Protein AF-A0A2N5VCA5-F1 (afdb_monomer_lite)

Radius of gyration: 23.84 Å; chains: 1; bounding box: 49×41×59 Å

Organism: NCBI:txid200324

Sequence (176 aa):
MEFNGKTAAQIRAGAFNFIYLSPEVFLNSPLFRDVFYNNEFQDWLALIVIDKAHMVYLWGLVNSGKAKDSSAHKRTQDHSLFQPLYGNIGEDNIIFVRGELTRPKIQILRVVMKCSLKSNHDLLWVIEKVETVDKDIAPTLIYAGTRNATLQVMKVVNQSRKKPTAERNPCSSMMH

Foldseek 3Di:
DDDDPVNLVCLLVVVDPDDDDDPCCCPPPPSVVCSVPDPSNVVPPDDDDDPPPVCVVQVVCVVVVVNVVDCVVVDPPVDPDPPPPDDPPPPVNDDDDDDDPDDVVDDDDDDDDPDDLLQPLVVLVVADAQPDDLVVGDDDDDDDPDPNSLLNNLQNNCVRNVNHPCSPPPPDSRDD

pLDDT: mean 79.12, std 15.53, range [37.62, 93.88]

Secondary structure (DSSP, 8-state):
----HHHHHHHHTT--S-----HHHHHH-HHHHHHHT-HHHHHH------TTTHHHHHHHHHHTSTTTT-GGGT---TT-------TT--GGG----------TT-----PPP-S-TTT-TTHHHHS--TTS-GGGSPP-----SSHHHHHHHHHHHHHHTT-TTGGG-TT-SS--

Structure (mmCIF, N/CA/C/O backbone):
data_AF-A0A2N5VCA5-F1
#
_entry.id   AF-A0A2N5VCA5-F1
#
loop_
_atom_site.group_PDB
_atom_site.id
_atom_site.type_symbol
_atom_site.label_atom_id
_atom_site.label_alt_id
_atom_site.label_comp_id
_atom_site.label_asym_id
_atom_site.label_entity_id
_atom_site.label_seq_id
_atom_site.pdbx_PDB_ins_code
_atom_site.Cartn_x
_atom_site.Cartn_y
_atom_site.Cartn_z
_atom_site.occupancy
_atom_site.B_iso_or_equiv
_atom_site.auth_seq_id
_atom_site.auth_comp_id
_atom_site.auth_asym_id
_atom_site.auth_atom_id
_atom_site.pdbx_PDB_model_num
ATOM 1 N N . MET A 1 1 ? 17.189 -2.086 1.653 1.00 49.31 1 MET A N 1
ATOM 2 C CA . MET A 1 1 ? 17.844 -3.002 0.699 1.00 49.31 1 MET A CA 1
ATOM 3 C C . MET A 1 1 ? 18.311 -2.127 -0.446 1.00 49.31 1 MET A C 1
ATOM 5 O O . MET A 1 1 ? 17.467 -1.544 -1.110 1.00 49.31 1 MET A O 1
ATOM 9 N N . GLU A 1 2 ? 19.613 -1.888 -0.565 1.00 67.94 2 GLU A N 1
ATOM 10 C CA . GLU A 1 2 ? 20.146 -0.975 -1.582 1.00 67.94 2 GLU A CA 1
ATOM 11 C C . GLU A 1 2 ? 20.273 -1.697 -2.927 1.00 67.94 2 GLU A C 1
ATOM 13 O O . GLU A 1 2 ? 20.701 -2.853 -2.988 1.00 67.94 2 GLU A O 1
ATOM 18 N N . PHE A 1 3 ? 19.863 -1.023 -4.002 1.00 84.44 3 PHE A N 1
ATOM 19 C CA . PHE A 1 3 ? 20.032 -1.508 -5.367 1.00 84.44 3 PHE A CA 1
ATOM 20 C C . PHE A 1 3 ? 21.529 -1.612 -5.686 1.00 84.44 3 PHE A C 1
ATOM 22 O O . PHE A 1 3 ? 22.250 -0.622 -5.592 1.00 84.44 3 PHE A O 1
ATOM 29 N N . ASN A 1 4 ? 22.003 -2.811 -6.031 1.00 89.81 4 ASN A N 1
ATOM 30 C CA . ASN A 1 4 ? 23.429 -3.100 -6.182 1.00 89.81 4 ASN A CA 1
ATOM 31 C C . ASN A 1 4 ? 23.791 -3.540 -7.612 1.00 89.81 4 ASN A C 1
ATOM 33 O O . ASN A 1 4 ? 22.933 -3.929 -8.407 1.00 89.81 4 ASN A O 1
ATOM 37 N N . GLY A 1 5 ? 25.091 -3.519 -7.924 1.00 92.00 5 GLY A N 1
ATOM 38 C CA . GLY A 1 5 ? 25.599 -3.855 -9.258 1.00 92.00 5 GLY A CA 1
ATOM 39 C C . GLY A 1 5 ? 25.307 -5.292 -9.705 1.00 92.00 5 GLY A C 1
ATOM 40 O O . GLY A 1 5 ? 25.111 -5.535 -10.893 1.00 92.00 5 GLY A O 1
ATOM 41 N N . LYS A 1 6 ? 25.207 -6.245 -8.768 1.00 93.31 6 LYS A N 1
ATOM 42 C CA . LYS A 1 6 ? 24.865 -7.638 -9.090 1.00 93.31 6 LYS A CA 1
ATOM 43 C C . LYS A 1 6 ? 23.418 -7.747 -9.569 1.00 93.31 6 LYS A C 1
ATOM 45 O O . LYS A 1 6 ? 23.170 -8.357 -10.606 1.00 93.31 6 LYS A O 1
ATOM 50 N N . THR A 1 7 ? 22.482 -7.121 -8.855 1.00 91.94 7 THR A N 1
ATOM 51 C CA . THR A 1 7 ? 21.070 -7.059 -9.251 1.00 91.94 7 THR A CA 1
ATOM 52 C C . THR A 1 7 ? 20.916 -6.358 -10.599 1.00 91.94 7 THR A C 1
ATOM 54 O O . THR A 1 7 ? 20.171 -6.831 -11.449 1.00 91.94 7 THR A O 1
ATOM 57 N N . ALA A 1 8 ? 21.662 -5.281 -10.843 1.00 92.62 8 ALA A N 1
ATOM 58 C CA . ALA A 1 8 ? 21.647 -4.584 -12.126 1.00 92.62 8 ALA A CA 1
ATOM 59 C C . ALA A 1 8 ? 22.141 -5.439 -13.299 1.00 92.62 8 ALA A C 1
ATOM 61 O O . ALA A 1 8 ? 21.524 -5.431 -14.362 1.00 92.62 8 ALA A O 1
ATOM 62 N N . ALA A 1 9 ? 23.215 -6.211 -13.108 1.00 92.31 9 ALA A N 1
ATOM 63 C CA . ALA A 1 9 ? 23.700 -7.141 -14.124 1.00 92.31 9 ALA A CA 1
ATOM 64 C C . ALA A 1 9 ? 22.668 -8.239 -14.430 1.00 92.31 9 ALA A C 1
ATOM 66 O O . ALA A 1 9 ? 22.438 -8.560 -15.592 1.00 92.31 9 ALA A O 1
ATOM 67 N N . GLN A 1 10 ? 22.000 -8.770 -13.399 1.00 92.44 10 GLN A N 1
ATOM 68 C CA . GLN A 1 10 ? 20.916 -9.743 -13.565 1.00 92.44 10 GLN A CA 1
ATOM 69 C C . GLN A 1 10 ? 19.717 -9.150 -14.307 1.00 92.44 10 GLN A C 1
ATOM 71 O O . GLN A 1 10 ? 19.152 -9.817 -15.169 1.00 92.44 10 GLN A O 1
ATOM 76 N N . ILE A 1 11 ? 19.354 -7.898 -14.003 1.00 92.56 11 ILE A N 1
ATOM 77 C CA . ILE A 1 11 ? 18.312 -7.186 -14.741 1.00 92.56 11 ILE A CA 1
ATOM 78 C C . ILE A 1 11 ? 18.705 -7.092 -16.207 1.00 92.56 11 ILE A C 1
ATOM 80 O O . ILE A 1 11 ? 17.948 -7.575 -17.028 1.00 92.56 11 ILE A O 1
ATOM 84 N N . ARG A 1 12 ? 19.890 -6.568 -16.540 1.00 90.00 12 ARG A N 1
ATOM 85 C CA . ARG A 1 12 ? 20.344 -6.429 -17.936 1.00 90.00 12 ARG A CA 1
ATOM 86 C C . ARG A 1 12 ? 20.348 -7.748 -18.707 1.00 90.00 12 ARG A C 1
ATOM 88 O O . ARG A 1 12 ? 19.980 -7.765 -19.872 1.00 90.00 12 ARG A O 1
ATOM 95 N N . ALA A 1 13 ? 20.715 -8.842 -18.043 1.00 91.00 13 ALA A N 1
ATOM 96 C CA . ALA A 1 13 ? 20.720 -10.181 -18.625 1.00 91.00 13 ALA A CA 1
ATOM 97 C C . ALA A 1 13 ? 19.316 -10.794 -18.822 1.00 91.00 13 ALA A C 1
ATOM 99 O O . ALA A 1 13 ? 19.221 -11.956 -19.208 1.00 91.00 13 ALA A O 1
ATOM 100 N N . GLY A 1 14 ? 18.233 -10.068 -18.519 1.00 90.12 14 GLY A N 1
ATOM 101 C CA . GLY A 1 14 ? 16.870 -10.574 -18.689 1.00 90.12 14 GLY A CA 1
ATOM 102 C C . GLY A 1 14 ? 16.451 -11.597 -17.634 1.00 90.12 14 GLY A C 1
ATOM 103 O O . GLY A 1 14 ? 15.550 -12.395 -17.874 1.00 90.12 14 GLY A O 1
ATOM 104 N N . ALA A 1 15 ? 17.084 -11.609 -16.454 1.00 92.44 15 ALA A N 1
ATOM 105 C CA . ALA A 1 15 ? 16.801 -12.617 -15.426 1.00 92.44 15 ALA A CA 1
ATOM 106 C C . ALA A 1 15 ? 15.420 -12.464 -14.753 1.00 92.44 15 ALA A C 1
ATOM 108 O O . ALA A 1 15 ? 15.021 -13.337 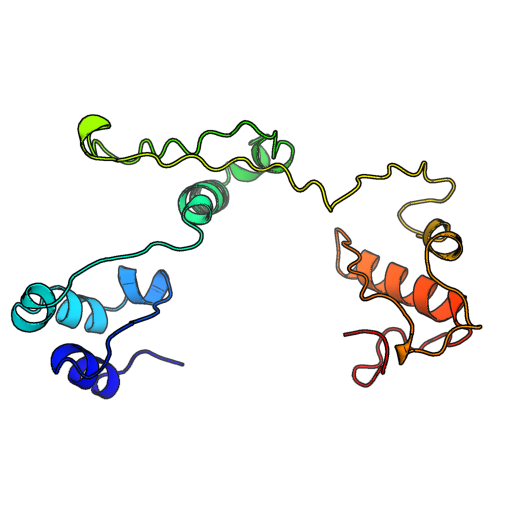-13.981 1.00 92.44 15 ALA A O 1
ATOM 109 N N . PHE A 1 16 ? 14.701 -11.362 -15.001 1.00 92.06 16 PHE A N 1
ATOM 110 C CA . PHE A 1 16 ? 13.427 -11.043 -14.355 1.00 92.06 16 PHE A CA 1
ATOM 111 C C . PHE A 1 16 ? 12.367 -10.625 -15.375 1.00 92.06 16 PHE A C 1
ATOM 113 O O . PHE A 1 16 ? 12.620 -9.764 -16.210 1.00 92.06 16 PHE A O 1
ATOM 120 N N . ASN A 1 17 ? 11.148 -11.148 -15.219 1.00 92.69 17 ASN A N 1
ATOM 121 C CA . ASN A 1 17 ? 9.983 -10.719 -16.005 1.00 92.69 17 ASN A CA 1
ATOM 122 C C . ASN A 1 17 ? 9.328 -9.445 -15.445 1.00 92.69 17 ASN A C 1
ATOM 124 O O . ASN A 1 17 ? 8.733 -8.673 -16.188 1.00 92.69 17 ASN A O 1
ATOM 128 N N . PHE A 1 18 ? 9.414 -9.237 -14.126 1.00 93.88 18 PHE A N 1
ATOM 129 C CA . PHE A 1 18 ? 8.843 -8.082 -13.435 1.00 93.88 18 PHE A CA 1
ATOM 130 C C . PHE A 1 18 ? 9.882 -7.462 -12.511 1.00 93.88 18 PHE A C 1
ATOM 132 O O . PHE A 1 18 ? 10.526 -8.163 -11.729 1.00 93.88 18 PHE A O 1
ATOM 139 N N . ILE A 1 19 ? 10.008 -6.138 -12.578 1.00 92.69 19 ILE A N 1
ATOM 140 C CA . ILE A 1 19 ? 10.955 -5.369 -11.776 1.00 92.69 19 ILE A CA 1
ATOM 141 C C . ILE A 1 19 ? 10.159 -4.310 -11.017 1.00 92.69 19 ILE A C 1
ATOM 143 O O . ILE A 1 19 ? 9.644 -3.363 -11.606 1.00 92.69 19 ILE A O 1
ATOM 147 N N . TYR A 1 20 ? 10.051 -4.480 -9.701 1.00 93.50 20 TYR A N 1
ATOM 148 C CA . TYR A 1 20 ? 9.440 -3.487 -8.820 1.00 93.50 20 TYR A CA 1
ATOM 149 C C . TYR A 1 20 ? 10.515 -2.549 -8.288 1.00 93.50 20 TYR A C 1
ATOM 151 O O . TYR A 1 20 ? 11.521 -2.995 -7.735 1.00 93.50 20 TYR A O 1
ATOM 159 N N . LEU A 1 21 ? 10.289 -1.247 -8.438 1.00 91.81 21 LEU A N 1
ATOM 160 C CA . LEU A 1 21 ? 11.224 -0.206 -8.026 1.00 91.81 21 LEU A CA 1
ATOM 161 C C . LEU A 1 21 ? 10.484 0.854 -7.227 1.00 91.81 21 LEU A C 1
ATOM 163 O O . LEU A 1 21 ? 9.343 1.196 -7.536 1.00 91.81 21 LEU A O 1
ATOM 167 N N . SER A 1 22 ? 11.152 1.390 -6.208 1.00 91.19 22 SER A N 1
ATOM 168 C CA . SER A 1 22 ? 10.672 2.609 -5.573 1.00 91.19 22 SER A CA 1
ATOM 169 C C . SER A 1 22 ? 10.942 3.811 -6.493 1.00 91.19 22 SER A C 1
ATOM 171 O O . SER A 1 22 ? 11.894 3.772 -7.286 1.00 91.19 22 SER A O 1
ATOM 173 N N . PRO A 1 23 ? 10.152 4.895 -6.391 1.00 88.88 23 PRO A N 1
ATOM 174 C CA . PRO A 1 23 ? 10.381 6.109 -7.174 1.00 88.88 23 PRO A CA 1
ATOM 175 C C . PRO A 1 23 ? 11.793 6.675 -6.988 1.00 88.88 23 PRO A C 1
ATOM 177 O O . PRO A 1 23 ? 12.392 7.178 -7.934 1.00 88.88 23 PRO A O 1
ATOM 180 N N . GLU A 1 24 ? 12.355 6.555 -5.784 1.00 89.75 24 GLU A N 1
ATOM 181 C CA . GLU A 1 24 ? 13.691 7.053 -5.461 1.00 89.75 24 GLU A CA 1
ATOM 182 C C . GLU A 1 24 ? 14.780 6.295 -6.224 1.00 89.75 24 GLU A C 1
ATOM 184 O O . GLU A 1 24 ? 15.702 6.920 -6.744 1.00 89.75 24 GLU A O 1
ATOM 189 N N . VAL A 1 25 ? 14.676 4.965 -6.329 1.00 90.62 25 VAL A N 1
ATOM 190 C CA . VAL A 1 25 ? 15.642 4.166 -7.100 1.00 90.62 25 VAL A CA 1
ATOM 191 C C . VAL A 1 25 ? 15.518 4.479 -8.587 1.00 90.62 25 VAL A C 1
ATOM 193 O O . VAL A 1 25 ? 16.535 4.679 -9.244 1.00 90.62 25 VAL A O 1
ATOM 196 N N . PHE A 1 26 ? 14.291 4.569 -9.104 1.00 90.44 26 PHE A N 1
ATOM 197 C CA . PHE A 1 26 ? 14.051 4.840 -10.521 1.00 90.44 26 PHE A CA 1
ATOM 198 C C . PHE A 1 26 ? 14.573 6.220 -10.955 1.00 90.44 26 PHE A C 1
ATOM 200 O O . PHE A 1 26 ? 15.191 6.335 -12.010 1.00 90.44 26 PHE A O 1
ATOM 207 N N . LEU A 1 27 ? 14.356 7.259 -10.140 1.00 87.62 27 LEU A N 1
ATOM 208 C CA . LEU A 1 27 ? 14.699 8.641 -10.496 1.00 87.62 27 LEU A CA 1
ATOM 209 C C . LEU A 1 27 ? 16.138 9.032 -10.137 1.00 87.62 27 LEU A C 1
ATOM 211 O O . LEU A 1 27 ? 16.759 9.797 -10.873 1.00 87.62 27 LEU A O 1
ATOM 215 N N . ASN A 1 28 ? 16.668 8.536 -9.014 1.00 90.56 28 ASN A N 1
ATOM 216 C CA . ASN A 1 28 ? 17.909 9.065 -8.441 1.00 90.56 28 ASN A CA 1
ATOM 217 C C . ASN A 1 28 ? 19.095 8.099 -8.509 1.00 90.56 28 ASN A C 1
ATOM 219 O O . ASN A 1 28 ? 20.216 8.531 -8.251 1.00 90.56 28 ASN A O 1
ATOM 223 N N . SER A 1 29 ? 18.897 6.812 -8.817 1.00 92.44 29 SER A N 1
ATOM 224 C CA . SER A 1 29 ? 20.010 5.857 -8.874 1.00 92.44 29 SER A CA 1
ATOM 225 C C . SER A 1 29 ? 20.782 5.998 -10.190 1.00 92.44 29 SER A C 1
ATOM 227 O O . SER A 1 29 ? 20.234 5.661 -11.243 1.00 92.44 29 SER A O 1
ATOM 229 N N . PRO A 1 30 ? 22.070 6.399 -10.174 1.00 91.69 30 PRO A N 1
ATOM 230 C CA . PRO A 1 30 ? 22.885 6.417 -11.390 1.00 91.69 30 PRO A CA 1
ATOM 231 C C . PRO A 1 30 ? 23.033 5.011 -11.977 1.00 91.69 30 PRO A C 1
ATOM 233 O O . PRO A 1 30 ? 22.986 4.825 -13.184 1.00 91.69 30 PRO A O 1
ATOM 236 N N . LEU A 1 31 ? 23.118 4.008 -11.101 1.00 92.69 31 LEU A N 1
ATOM 237 C CA . LEU A 1 31 ? 23.257 2.609 -11.478 1.00 92.69 31 LEU A CA 1
ATOM 238 C C . LEU A 1 31 ? 22.012 2.117 -12.227 1.00 92.69 31 LEU A C 1
ATOM 240 O O . LEU A 1 31 ? 22.126 1.469 -13.263 1.00 92.69 31 LEU A O 1
ATOM 244 N N . PHE A 1 32 ? 20.812 2.446 -11.733 1.00 92.69 32 PHE A N 1
ATOM 245 C CA . PHE A 1 32 ? 19.587 2.081 -12.444 1.00 92.69 32 PHE A CA 1
ATOM 246 C C . PHE A 1 32 ? 19.421 2.887 -13.731 1.00 92.69 32 PHE A C 1
ATOM 248 O O . PHE A 1 32 ? 18.961 2.339 -14.725 1.00 92.69 32 PHE A O 1
ATOM 255 N N . ARG A 1 33 ? 19.852 4.152 -13.753 1.00 92.88 33 ARG A N 1
ATOM 256 C CA . ARG A 1 33 ? 19.885 4.962 -14.974 1.00 92.88 33 ARG A CA 1
ATOM 257 C C . ARG A 1 33 ? 20.711 4.284 -16.074 1.00 92.88 33 ARG A C 1
ATOM 259 O O . ARG A 1 33 ? 20.261 4.233 -17.214 1.00 92.88 33 ARG A O 1
ATOM 266 N N . ASP A 1 34 ? 21.861 3.710 -15.728 1.00 93.88 34 ASP A N 1
ATOM 267 C CA . ASP A 1 34 ? 22.714 2.987 -16.680 1.00 93.88 34 ASP A CA 1
ATOM 268 C C . ASP A 1 34 ? 22.064 1.686 -17.179 1.00 93.88 34 ASP A C 1
ATOM 270 O O . ASP A 1 34 ? 22.219 1.320 -18.342 1.00 93.88 34 ASP A O 1
ATOM 274 N N . VAL A 1 35 ? 21.305 0.995 -16.320 1.00 93.69 35 VAL A N 1
ATOM 275 C CA . VAL A 1 35 ? 20.476 -0.153 -16.730 1.00 93.69 35 VAL A CA 1
ATOM 276 C C . VAL A 1 35 ? 19.357 0.303 -17.659 1.00 93.69 35 VAL A C 1
ATOM 278 O O . VAL A 1 35 ? 19.136 -0.316 -18.691 1.00 93.69 35 VAL A O 1
ATOM 281 N N . PHE A 1 36 ? 18.671 1.390 -17.313 1.00 92.62 36 PHE A N 1
ATOM 282 C CA . PHE A 1 36 ? 17.530 1.891 -18.060 1.00 92.62 36 PHE A CA 1
ATOM 283 C C . PHE A 1 36 ? 17.933 2.324 -19.469 1.00 92.62 36 PHE A C 1
ATOM 285 O O . PHE A 1 36 ? 17.274 1.931 -20.415 1.00 92.62 36 PHE A O 1
ATOM 292 N N . TYR A 1 37 ? 19.030 3.060 -19.646 1.00 93.38 37 TYR A N 1
ATOM 293 C CA . TYR A 1 37 ? 19.488 3.487 -20.979 1.00 93.38 37 TYR A CA 1
ATOM 294 C C . TYR A 1 37 ? 20.329 2.442 -21.728 1.00 93.38 37 TYR A C 1
ATOM 296 O O . TYR A 1 37 ? 20.890 2.741 -22.781 1.00 93.38 37 TYR A O 1
ATOM 304 N N . ASN A 1 38 ? 20.452 1.221 -21.210 1.00 93.62 38 ASN A N 1
ATOM 305 C CA . ASN A 1 38 ? 21.139 0.152 -21.919 1.00 93.62 38 ASN A CA 1
ATOM 306 C C . ASN A 1 38 ? 20.278 -0.354 -23.090 1.00 93.62 38 ASN A C 1
ATOM 308 O O . ASN A 1 38 ? 19.117 -0.696 -22.893 1.00 93.62 38 ASN A O 1
ATOM 312 N N . ASN A 1 39 ? 20.863 -0.444 -24.289 1.00 92.81 39 ASN A N 1
ATOM 313 C CA . ASN A 1 39 ? 20.139 -0.867 -25.494 1.00 92.81 39 ASN A CA 1
ATOM 314 C C . ASN A 1 39 ? 19.538 -2.268 -25.356 1.00 92.81 39 ASN A C 1
ATOM 316 O O . ASN A 1 39 ? 18.362 -2.437 -25.639 1.00 92.81 39 ASN A O 1
ATOM 320 N N . GLU A 1 40 ? 20.305 -3.240 -24.841 1.00 90.62 40 GLU A N 1
ATOM 321 C CA . GLU A 1 40 ? 19.792 -4.600 -24.643 1.00 90.62 40 GLU A CA 1
ATOM 322 C C . GLU A 1 40 ? 18.581 -4.564 -23.713 1.00 90.62 40 GLU A C 1
ATOM 324 O O . GLU A 1 40 ? 17.561 -5.142 -24.044 1.00 90.62 40 GLU A O 1
ATOM 329 N N . PHE A 1 41 ? 18.650 -3.835 -22.592 1.00 91.38 41 PHE A N 1
ATOM 330 C CA . PHE A 1 41 ? 17.512 -3.662 -21.684 1.00 91.38 41 PHE A CA 1
ATOM 331 C C . PHE A 1 41 ? 16.296 -3.008 -22.357 1.00 91.38 41 PHE A C 1
ATOM 333 O O . PHE A 1 41 ? 15.174 -3.471 -22.162 1.00 91.38 41 PHE A O 1
ATOM 340 N N . GLN A 1 42 ? 16.503 -1.953 -23.147 1.00 92.88 42 GLN A N 1
ATOM 341 C CA . GLN A 1 42 ? 15.425 -1.268 -23.864 1.00 92.88 42 GLN A CA 1
ATOM 342 C C . GLN A 1 42 ? 14.774 -2.155 -24.932 1.00 92.88 42 GLN A C 1
ATOM 344 O O . GLN A 1 42 ? 13.560 -2.079 -25.102 1.00 92.88 42 GLN A O 1
ATOM 349 N N . ASP A 1 43 ? 15.538 -3.034 -25.588 1.00 91.62 43 ASP A N 1
ATOM 350 C CA . ASP A 1 43 ? 15.031 -3.910 -26.651 1.00 91.62 43 ASP A CA 1
ATOM 351 C C . ASP A 1 43 ? 13.982 -4.921 -26.152 1.00 91.62 43 ASP A C 1
ATOM 353 O O . ASP A 1 43 ? 13.083 -5.294 -26.906 1.00 91.62 43 ASP A O 1
ATOM 357 N N . TRP A 1 44 ? 14.052 -5.359 -24.888 1.00 89.19 44 TRP A N 1
ATOM 358 C CA . TRP A 1 44 ? 13.034 -6.243 -24.288 1.00 89.19 44 TRP A CA 1
ATOM 359 C C . TRP A 1 44 ? 12.158 -5.567 -23.226 1.00 89.19 44 TRP A C 1
ATOM 361 O O . TRP A 1 44 ? 11.255 -6.212 -22.680 1.00 89.19 44 TRP A O 1
ATOM 371 N N . LEU A 1 45 ? 12.355 -4.277 -22.942 1.00 91.00 45 LEU A N 1
ATOM 372 C CA . LEU A 1 45 ? 11.464 -3.522 -22.065 1.00 91.00 45 LEU A CA 1
ATOM 373 C C . LEU A 1 45 ? 10.092 -3.354 -22.733 1.00 91.00 45 LEU A C 1
ATOM 375 O O . LEU A 1 45 ? 9.894 -2.503 -23.593 1.00 91.00 45 LEU A O 1
ATOM 379 N N . ALA A 1 46 ? 9.117 -4.147 -22.294 1.00 93.12 46 ALA A N 1
ATOM 380 C CA . ALA A 1 46 ? 7.782 -4.137 -22.888 1.00 93.12 46 ALA A CA 1
ATOM 381 C C . ALA A 1 46 ? 6.853 -3.046 -22.323 1.00 93.12 46 ALA A C 1
ATOM 383 O O . ALA A 1 46 ? 6.060 -2.464 -23.060 1.00 93.12 46 ALA A O 1
ATOM 384 N N . LEU A 1 47 ? 6.889 -2.802 -21.006 1.00 91.69 47 LEU A N 1
ATOM 385 C CA . LEU A 1 47 ? 5.925 -1.929 -20.329 1.00 91.69 47 LEU A CA 1
ATOM 386 C C . LEU A 1 47 ? 6.485 -1.354 -19.024 1.00 91.69 47 LEU A C 1
ATOM 388 O O . LEU A 1 47 ? 7.067 -2.074 -18.215 1.00 91.69 47 LEU A O 1
ATOM 392 N N . ILE A 1 48 ? 6.209 -0.072 -18.778 1.00 91.25 48 ILE A N 1
ATOM 393 C CA . ILE A 1 48 ? 6.405 0.578 -17.478 1.00 91.25 48 ILE A CA 1
ATOM 394 C C . ILE A 1 48 ? 5.033 0.808 -16.844 1.00 91.25 48 ILE A C 1
ATOM 396 O O . ILE A 1 48 ? 4.162 1.438 -17.443 1.00 91.25 48 ILE A O 1
ATOM 400 N N . VAL A 1 49 ? 4.846 0.318 -15.617 1.00 91.38 49 VAL A N 1
ATOM 401 C CA . VAL A 1 49 ? 3.606 0.494 -14.849 1.00 91.38 49 VAL A CA 1
ATOM 402 C C . VAL A 1 49 ? 3.879 1.364 -13.629 1.00 91.38 49 VAL A C 1
ATOM 404 O O . VAL A 1 49 ? 4.739 1.045 -12.812 1.00 91.38 49 VAL A O 1
ATOM 407 N N . ILE A 1 50 ? 3.113 2.446 -13.484 1.00 89.56 50 ILE A N 1
ATOM 408 C CA . ILE A 1 50 ? 3.170 3.334 -12.319 1.00 89.56 50 ILE A CA 1
ATOM 409 C C . ILE A 1 50 ? 1.995 2.996 -11.398 1.00 89.56 50 ILE A C 1
ATOM 411 O O . ILE A 1 50 ? 0.876 3.476 -11.597 1.00 89.56 50 ILE A O 1
ATOM 415 N N . ASP A 1 51 ? 2.236 2.167 -10.379 1.00 90.12 51 ASP A N 1
ATOM 416 C CA . ASP A 1 51 ? 1.248 1.973 -9.311 1.00 90.12 51 ASP A CA 1
ATOM 417 C C . ASP A 1 51 ? 1.136 3.241 -8.451 1.00 90.12 51 ASP A C 1
ATOM 419 O O . ASP A 1 51 ? 2.074 4.030 -8.327 1.00 90.12 51 ASP A O 1
ATOM 423 N N . LYS A 1 52 ? -0.044 3.460 -7.867 1.00 85.56 52 LYS A N 1
ATOM 424 C CA . LYS A 1 52 ? -0.365 4.632 -7.045 1.00 85.56 52 LYS A CA 1
ATOM 425 C C . LYS A 1 52 ? -0.025 5.949 -7.741 1.00 85.56 52 LYS A C 1
ATOM 427 O O . LYS A 1 52 ? 0.362 6.897 -7.069 1.00 85.56 52 LYS A O 1
ATOM 432 N N . ALA A 1 53 ? -0.252 6.051 -9.055 1.00 83.50 53 ALA A N 1
ATOM 433 C CA . ALA A 1 53 ? 0.005 7.267 -9.838 1.00 83.50 53 ALA A CA 1
ATOM 434 C C . ALA A 1 53 ? -0.603 8.542 -9.214 1.00 83.50 53 ALA A C 1
ATOM 436 O O . ALA A 1 53 ? -0.067 9.637 -9.372 1.00 83.50 53 ALA A O 1
ATOM 437 N N . HIS A 1 54 ? -1.670 8.401 -8.417 1.00 77.62 54 HIS A N 1
ATOM 438 C CA . HIS A 1 54 ? -2.239 9.508 -7.659 1.00 77.62 54 HIS A CA 1
ATOM 439 C C . HIS A 1 54 ? -1.298 10.154 -6.625 1.00 77.62 54 HIS A C 1
ATOM 441 O O . HIS A 1 54 ? -1.450 11.331 -6.286 1.00 77.62 54 HIS A O 1
ATOM 447 N N . MET A 1 55 ? -0.294 9.419 -6.148 1.00 83.69 55 MET A N 1
ATOM 448 C CA . MET A 1 55 ? 0.749 9.925 -5.259 1.00 83.69 55 MET A CA 1
ATOM 449 C C . MET A 1 55 ? 1.628 10.978 -5.930 1.00 83.69 55 MET A C 1
ATOM 451 O O . MET A 1 55 ? 2.099 11.867 -5.233 1.00 83.69 55 MET A O 1
ATOM 455 N N . VAL A 1 56 ? 1.802 10.952 -7.258 1.00 78.94 56 VAL A N 1
ATOM 456 C CA . VAL A 1 56 ? 2.634 11.940 -7.971 1.00 78.94 56 VAL A CA 1
ATOM 457 C C . VAL A 1 56 ? 2.122 13.360 -7.714 1.00 78.94 56 VAL A C 1
ATOM 459 O O . VAL A 1 56 ? 2.882 14.248 -7.331 1.00 78.94 56 VAL A O 1
ATOM 462 N N . TYR A 1 57 ? 0.808 13.559 -7.839 1.00 73.38 57 TYR A N 1
ATOM 463 C CA . TYR A 1 57 ? 0.184 14.849 -7.555 1.00 73.38 57 TYR A CA 1
ATOM 464 C C . TYR A 1 57 ? 0.166 15.162 -6.055 1.00 73.38 57 TYR A C 1
ATOM 466 O O . TYR A 1 57 ? 0.568 16.252 -5.645 1.00 73.38 57 TYR A O 1
ATOM 474 N N . LEU A 1 58 ? -0.278 14.210 -5.223 1.00 71.62 58 LEU A N 1
ATOM 475 C CA . LEU A 1 58 ? -0.421 14.435 -3.781 1.00 71.62 58 LEU A CA 1
ATOM 476 C C . LEU A 1 58 ? 0.921 14.757 -3.114 1.00 71.62 58 LEU A C 1
ATOM 478 O O . LEU A 1 58 ? 0.999 15.696 -2.324 1.00 71.62 58 LEU A O 1
ATOM 482 N N . TRP A 1 59 ? 1.992 14.042 -3.456 1.00 77.00 59 TRP A N 1
ATOM 483 C CA . TRP A 1 59 ? 3.330 14.318 -2.931 1.00 77.00 59 TRP A CA 1
ATOM 484 C C . TRP A 1 59 ? 3.937 15.594 -3.511 1.00 77.00 59 TRP A C 1
ATOM 486 O O . TRP A 1 59 ? 4.576 16.336 -2.766 1.00 77.00 59 TRP A O 1
ATOM 496 N N . GLY A 1 60 ? 3.676 15.925 -4.780 1.00 73.19 60 GLY A N 1
ATOM 497 C CA . GLY A 1 60 ? 4.052 17.229 -5.338 1.00 73.19 60 GLY A CA 1
ATOM 498 C C . GLY A 1 60 ? 3.408 18.398 -4.578 1.00 73.19 60 GLY A C 1
ATOM 499 O O . GLY A 1 60 ? 4.042 19.428 -4.323 1.00 73.19 60 GLY A O 1
ATOM 500 N N . LEU A 1 61 ? 2.165 18.221 -4.130 1.00 73.69 61 LEU A N 1
ATOM 501 C CA . LEU A 1 61 ? 1.440 19.206 -3.331 1.00 73.69 61 LEU A CA 1
ATOM 502 C C . LEU A 1 61 ? 1.990 19.333 -1.901 1.00 73.69 61 LEU A C 1
ATOM 504 O O . LEU A 1 61 ? 2.075 20.440 -1.365 1.00 73.69 61 LEU A O 1
ATOM 508 N N . VAL A 1 62 ? 2.397 18.213 -1.296 1.00 74.94 62 VAL A N 1
ATOM 509 C CA . VAL A 1 62 ? 3.084 18.195 0.006 1.00 74.94 62 VAL A CA 1
ATOM 510 C C . VAL A 1 62 ? 4.439 18.895 -0.090 1.00 74.94 62 VAL A C 1
ATOM 512 O O . VAL A 1 62 ? 4.711 19.788 0.710 1.00 74.94 62 VAL A O 1
ATOM 515 N N . ASN A 1 63 ? 5.250 18.557 -1.095 1.00 72.94 63 ASN A N 1
ATOM 516 C CA . ASN A 1 63 ? 6.582 19.134 -1.284 1.00 72.94 63 ASN A CA 1
ATOM 517 C C . ASN A 1 63 ? 6.539 20.642 -1.582 1.00 72.94 63 ASN A C 1
ATOM 519 O O . ASN A 1 63 ? 7.380 21.398 -1.109 1.00 72.94 63 ASN A O 1
ATOM 523 N N . SER A 1 64 ? 5.527 21.107 -2.320 1.00 74.12 64 SER A N 1
ATOM 524 C CA . SER A 1 64 ? 5.342 22.536 -2.614 1.00 74.12 64 SER A CA 1
ATOM 525 C C . SER A 1 64 ? 4.757 23.349 -1.451 1.00 74.12 64 SER A C 1
ATOM 527 O O . SER A 1 64 ? 4.515 24.545 -1.610 1.00 74.12 64 SER A O 1
ATOM 529 N N . GLY A 1 65 ? 4.470 22.727 -0.300 1.00 72.00 65 GLY A N 1
ATOM 530 C CA . GLY A 1 65 ? 3.847 23.378 0.860 1.00 72.00 65 GLY A CA 1
ATOM 531 C C . GLY A 1 65 ? 2.362 23.722 0.679 1.00 72.00 65 GLY A C 1
ATOM 532 O O . GLY A 1 65 ? 1.684 24.054 1.651 1.00 72.00 65 GLY A O 1
ATOM 533 N N . LYS A 1 66 ? 1.822 23.563 -0.535 1.00 67.38 66 LYS A N 1
ATOM 534 C CA . LYS A 1 66 ? 0.431 23.867 -0.908 1.00 67.38 66 LYS A CA 1
ATOM 535 C C . LYS A 1 66 ? -0.579 22.846 -0.378 1.00 67.38 66 LYS A C 1
ATOM 537 O O . LYS A 1 66 ? -1.784 23.069 -0.465 1.00 67.38 66 LYS A O 1
ATOM 542 N N . ALA A 1 67 ? -0.114 21.740 0.204 1.00 60.59 67 ALA A N 1
ATOM 543 C CA . ALA A 1 67 ? -0.968 20.724 0.813 1.00 60.59 67 ALA A CA 1
ATOM 544 C C . ALA A 1 67 ? -1.901 21.288 1.894 1.00 60.59 67 ALA A C 1
ATOM 546 O O . ALA A 1 67 ? -3.056 20.867 1.963 1.00 60.59 67 ALA A O 1
ATOM 547 N N . LYS A 1 68 ? -1.430 22.254 2.697 1.00 58.91 68 LYS A N 1
ATOM 548 C CA . LYS A 1 68 ? -2.200 22.845 3.807 1.00 58.91 68 LYS A CA 1
ATOM 549 C C . LYS A 1 68 ? -3.339 23.755 3.338 1.00 58.91 68 LYS A C 1
ATOM 551 O O . LYS A 1 68 ? -4.388 23.769 3.977 1.00 58.91 68 LYS A O 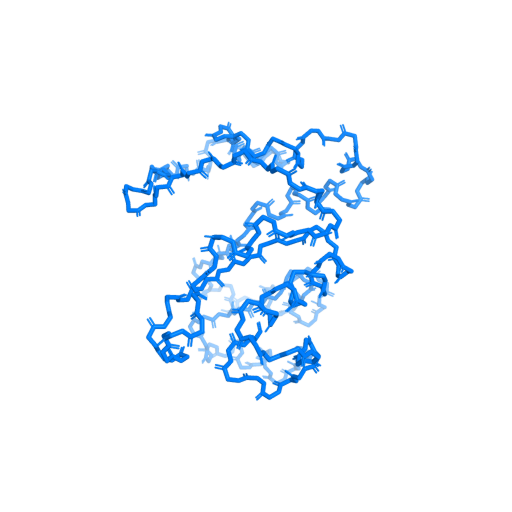1
ATOM 556 N N . ASP A 1 69 ? -3.149 24.434 2.209 1.00 54.06 69 ASP A N 1
ATOM 557 C CA . ASP A 1 69 ? -4.130 25.360 1.624 1.00 54.06 69 ASP A CA 1
ATOM 558 C C . ASP A 1 69 ? -5.045 24.673 0.600 1.00 54.06 69 ASP A C 1
ATOM 560 O O . ASP A 1 69 ? -6.089 25.196 0.208 1.00 54.06 69 ASP A O 1
ATOM 564 N N . SER A 1 70 ? -4.684 23.460 0.178 1.00 53.19 70 SER A N 1
ATOM 565 C CA . SER A 1 70 ? -5.507 22.654 -0.711 1.00 53.19 70 SER A CA 1
ATOM 566 C C . SER A 1 70 ? -6.645 21.964 0.048 1.00 53.19 70 SER A C 1
ATOM 568 O O . SER A 1 70 ? -6.439 21.177 0.975 1.00 53.19 70 SER A O 1
ATOM 570 N N . SER A 1 71 ? -7.881 22.162 -0.415 1.00 50.59 71 SER A N 1
ATOM 571 C CA . SER A 1 71 ? -9.018 21.340 0.022 1.00 50.59 71 SER A CA 1
ATOM 572 C C . SER A 1 71 ? -8.916 19.878 -0.443 1.00 50.59 71 SER A C 1
ATOM 574 O O . SER A 1 71 ? -9.740 19.066 -0.033 1.00 50.59 71 SER A O 1
ATOM 576 N N . ALA A 1 72 ? -7.889 19.516 -1.222 1.00 48.16 72 ALA A N 1
ATOM 577 C CA . ALA A 1 72 ? -7.635 18.166 -1.723 1.00 48.16 72 ALA A CA 1
ATOM 578 C C . ALA A 1 72 ? -7.503 17.115 -0.602 1.00 48.16 72 ALA A C 1
ATOM 580 O O . ALA A 1 72 ? -7.888 15.970 -0.799 1.00 48.16 72 ALA A O 1
ATOM 581 N N . HIS A 1 73 ? -7.054 17.506 0.600 1.00 43.72 73 HIS A N 1
ATOM 582 C CA . HIS A 1 73 ? -7.033 16.620 1.776 1.00 43.72 73 HIS A CA 1
ATOM 583 C C . HIS A 1 73 ? -8.408 16.449 2.454 1.00 43.72 73 HIS A C 1
ATOM 585 O O . HIS A 1 73 ? -8.623 15.471 3.164 1.00 43.72 73 HIS A O 1
ATOM 591 N N . LYS A 1 74 ? -9.337 17.401 2.277 1.00 42.72 74 LYS A N 1
ATOM 592 C CA . LYS A 1 74 ? -10.705 17.367 2.844 1.00 42.72 74 LYS A CA 1
ATOM 593 C C . LYS A 1 74 ? -11.756 16.868 1.853 1.00 42.72 74 LYS A C 1
ATOM 595 O O . LYS A 1 74 ? -12.838 16.464 2.265 1.00 42.72 74 LYS A O 1
ATOM 600 N N . ARG A 1 75 ? -11.459 16.934 0.559 1.00 41.25 75 ARG A N 1
ATOM 601 C CA . ARG A 1 75 ? -12.322 16.508 -0.536 1.00 41.25 75 ARG A CA 1
ATOM 602 C C . ARG A 1 75 ? -11.597 15.450 -1.355 1.00 41.25 75 ARG A C 1
ATOM 604 O O . ARG A 1 75 ? -11.217 15.691 -2.493 1.00 41.25 75 ARG A O 1
ATOM 611 N N . THR A 1 76 ? -11.558 14.234 -0.826 1.00 39.22 76 THR A N 1
ATOM 612 C CA . THR A 1 76 ? -11.755 13.046 -1.667 1.00 39.22 76 THR A CA 1
ATOM 613 C C . THR A 1 76 ? -13.235 13.029 -2.072 1.00 39.22 76 THR A C 1
ATOM 615 O O . THR A 1 76 ? -13.994 12.159 -1.676 1.00 39.22 76 THR A O 1
ATOM 618 N N . GLN A 1 77 ? -13.709 14.092 -2.733 1.00 37.62 77 GLN A N 1
ATOM 619 C CA . GLN A 1 77 ? -15.008 14.032 -3.387 1.00 37.62 77 GLN A CA 1
ATOM 620 C C . GLN A 1 77 ? -14.840 13.059 -4.546 1.00 37.62 77 GLN A C 1
ATOM 622 O O . GLN A 1 77 ? -13.831 13.125 -5.249 1.00 37.62 77 GLN A O 1
ATOM 627 N N . ASP A 1 78 ? -15.821 12.178 -4.712 1.00 39.50 78 ASP A N 1
ATOM 628 C CA . ASP A 1 78 ? -15.895 11.038 -5.636 1.00 39.50 78 ASP A CA 1
ATOM 629 C C . ASP A 1 78 ? -15.826 11.405 -7.140 1.00 39.50 78 ASP A C 1
ATOM 631 O O . ASP A 1 78 ? -16.328 10.690 -7.999 1.00 39.50 78 ASP A O 1
ATOM 635 N N . HIS A 1 79 ? -15.212 12.541 -7.473 1.00 43.09 79 HIS A N 1
ATOM 636 C CA . HIS A 1 79 ? -15.158 13.176 -8.785 1.00 43.09 79 HIS A CA 1
ATOM 637 C C . HIS A 1 79 ? -13.810 13.850 -9.094 1.00 43.09 79 HIS A C 1
ATOM 639 O O . HIS A 1 79 ? -13.742 14.651 -10.028 1.00 43.09 79 HIS A O 1
ATOM 645 N N . SER A 1 80 ? -12.713 13.572 -8.377 1.00 39.84 80 SER A N 1
ATOM 646 C CA . SER A 1 80 ? -11.407 14.014 -8.880 1.00 39.84 80 SER A CA 1
ATOM 647 C C . SER A 1 80 ? -10.984 13.114 -10.039 1.00 39.84 80 SER A C 1
ATOM 649 O O . SER A 1 80 ? -10.365 12.063 -9.879 1.00 39.84 80 SER A O 1
ATOM 651 N N . LEU A 1 81 ? -11.340 13.550 -11.247 1.00 42.06 81 LEU A N 1
ATOM 652 C CA . LEU A 1 81 ? -10.609 13.196 -12.450 1.00 42.06 81 LEU A CA 1
ATOM 653 C C . LEU A 1 81 ? -9.125 13.389 -12.140 1.00 42.06 81 LEU A C 1
ATOM 655 O O . LEU A 1 81 ? -8.661 14.516 -11.976 1.00 42.06 81 LEU A O 1
ATOM 659 N N . PHE A 1 82 ? -8.386 12.287 -12.022 1.00 46.66 82 PHE A N 1
ATOM 660 C CA . PHE A 1 82 ? -6.943 12.341 -12.158 1.00 46.66 82 PHE A CA 1
ATOM 661 C C . PHE A 1 82 ? -6.679 12.730 -13.610 1.00 46.66 82 PHE A C 1
ATOM 663 O O . PHE A 1 82 ? -6.602 11.873 -14.484 1.00 46.66 82 PHE A O 1
ATOM 670 N N . GLN A 1 83 ? -6.652 14.034 -13.877 1.00 51.47 83 GLN A N 1
ATOM 671 C CA . GLN A 1 83 ? -6.191 14.590 -15.137 1.00 51.47 83 GLN A CA 1
ATOM 672 C C . GLN A 1 83 ? -4.728 14.971 -14.904 1.00 51.47 83 GLN A C 1
ATOM 674 O O . GLN A 1 83 ? -4.452 16.027 -14.328 1.00 51.47 83 GLN A O 1
ATOM 679 N N . PRO A 1 84 ? -3.766 14.092 -15.233 1.00 45.97 84 PRO A N 1
ATOM 680 C CA . PRO A 1 84 ? -2.370 14.479 -15.216 1.00 45.97 84 PRO A CA 1
ATOM 681 C C . PRO A 1 84 ? -2.141 15.489 -16.347 1.00 45.97 84 PRO A C 1
ATOM 683 O O . PRO A 1 84 ? -1.817 15.118 -17.464 1.00 45.97 84 PRO A O 1
ATOM 686 N N . LEU A 1 85 ? -2.278 16.783 -16.054 1.00 46.66 85 LEU A N 1
ATOM 687 C CA . LEU A 1 85 ? -1.724 17.853 -16.888 1.00 46.66 85 LEU A CA 1
ATOM 688 C C . LEU A 1 85 ? -0.232 18.001 -16.555 1.00 46.66 85 LEU A C 1
ATOM 690 O O . LEU A 1 85 ? 0.214 19.037 -16.065 1.00 46.66 85 LEU A O 1
ATOM 694 N N . TYR A 1 86 ? 0.542 16.928 -16.726 1.00 43.66 86 TYR A N 1
ATOM 695 C CA . TYR A 1 86 ? 1.996 16.987 -16.586 1.00 43.66 86 TYR A CA 1
ATOM 696 C C . TYR A 1 86 ? 2.609 17.140 -17.978 1.00 43.66 86 TYR A C 1
ATOM 698 O O . TYR A 1 86 ? 2.633 16.197 -18.759 1.00 43.66 86 TYR A O 1
ATOM 706 N N . GLY A 1 87 ? 3.058 18.365 -18.270 1.00 44.41 87 GLY A N 1
ATOM 707 C CA . GLY A 1 87 ? 3.969 18.725 -19.358 1.00 44.41 87 GLY A CA 1
ATOM 708 C C . GLY A 1 87 ? 3.661 18.130 -20.726 1.00 44.41 87 GLY A C 1
ATOM 709 O O . GLY A 1 87 ? 4.334 17.194 -21.109 1.00 44.41 87 GLY A O 1
ATOM 710 N N . ASN A 1 88 ? 2.725 18.709 -21.483 1.00 44.25 88 ASN A N 1
ATOM 711 C CA . ASN A 1 88 ? 2.558 18.498 -22.932 1.00 44.25 88 ASN A CA 1
ATOM 712 C C . ASN A 1 88 ? 2.615 17.033 -23.431 1.00 44.25 88 ASN A C 1
ATOM 714 O O . ASN A 1 88 ? 2.895 16.791 -24.604 1.00 44.25 88 ASN A O 1
ATOM 718 N N . ILE A 1 89 ? 2.358 16.049 -22.561 1.00 51.78 89 ILE A N 1
ATOM 719 C CA . ILE A 1 89 ? 2.033 14.688 -22.971 1.00 51.78 89 ILE A CA 1
ATOM 720 C C . ILE A 1 89 ? 0.629 14.838 -23.534 1.00 51.78 89 ILE A C 1
ATOM 722 O O . ILE A 1 89 ? -0.330 14.928 -22.771 1.00 51.78 89 ILE A O 1
ATOM 726 N N . GLY A 1 90 ? 0.555 15.046 -24.852 1.00 49.91 90 GLY A N 1
ATOM 727 C CA . GLY A 1 90 ? -0.680 15.391 -25.546 1.00 49.91 90 GLY A CA 1
ATOM 728 C C . GLY A 1 90 ? -1.814 14.488 -25.084 1.00 49.91 90 GLY A C 1
ATOM 729 O O . GLY A 1 90 ? -1.634 13.271 -25.005 1.00 49.91 90 GLY A O 1
ATOM 730 N N . GLU A 1 91 ? -2.956 15.091 -24.750 1.00 55.06 91 GLU A N 1
ATOM 731 C CA . GLU A 1 91 ? -4.146 14.373 -24.276 1.00 55.06 91 GLU A CA 1
ATOM 732 C C . GLU A 1 91 ? -4.537 13.233 -25.239 1.00 55.06 91 GLU A C 1
ATOM 734 O O . GLU A 1 91 ? -5.049 12.205 -24.803 1.00 55.06 91 GLU A O 1
ATOM 739 N N . ASP A 1 92 ? -4.171 13.368 -26.517 1.00 61.12 92 ASP A N 1
ATOM 740 C CA . ASP A 1 92 ? -4.391 12.407 -27.601 1.00 61.12 92 ASP A CA 1
ATOM 741 C C . ASP A 1 92 ? -3.589 11.094 -27.477 1.00 61.12 92 ASP A C 1
ATOM 743 O O . ASP A 1 92 ? -3.943 10.098 -28.104 1.00 61.12 92 ASP A O 1
ATOM 747 N N . ASN A 1 93 ? -2.523 11.055 -26.668 1.00 66.06 93 ASN A N 1
ATOM 748 C CA . ASN A 1 93 ? -1.659 9.875 -26.508 1.00 66.06 93 ASN A CA 1
ATOM 749 C C . ASN A 1 93 ? -1.958 9.062 -25.236 1.00 66.06 93 ASN A C 1
ATOM 751 O O . ASN A 1 93 ? -1.248 8.097 -24.940 1.00 66.06 93 ASN A O 1
ATOM 755 N N . ILE A 1 94 ? -2.981 9.441 -24.461 1.00 72.81 94 ILE A N 1
ATOM 756 C CA . ILE A 1 94 ? -3.322 8.788 -23.192 1.00 72.81 94 ILE A CA 1
ATOM 757 C C . ILE A 1 94 ? -4.709 8.151 -23.291 1.00 72.81 94 ILE A C 1
ATOM 759 O O . ILE A 1 94 ? -5.726 8.827 -23.417 1.00 72.81 94 ILE A O 1
ATOM 763 N N . ILE A 1 95 ? -4.766 6.826 -23.151 1.00 78.12 95 ILE A N 1
ATOM 764 C CA . ILE A 1 95 ? -6.033 6.091 -23.086 1.00 78.12 95 ILE A CA 1
ATOM 765 C C . ILE A 1 95 ? -6.520 6.061 -21.634 1.00 78.12 95 ILE A C 1
ATOM 767 O O . ILE A 1 95 ? -5.911 5.428 -20.770 1.00 78.12 95 ILE A O 1
ATOM 771 N N . PHE A 1 96 ? -7.653 6.711 -21.363 1.00 80.69 96 PHE A N 1
ATOM 772 C CA . PHE A 1 96 ? -8.299 6.672 -20.052 1.00 80.69 96 PHE A CA 1
ATOM 773 C C . PHE A 1 96 ? -9.296 5.516 -19.961 1.00 80.69 96 PHE A C 1
ATOM 775 O O . PHE A 1 96 ? -10.349 5.534 -20.596 1.00 80.69 96 PHE A O 1
ATOM 782 N N . VAL A 1 97 ? -9.008 4.546 -19.094 1.00 82.75 97 VAL A N 1
ATOM 783 C CA . VAL A 1 97 ? -9.959 3.492 -18.721 1.00 82.75 97 VAL A CA 1
ATOM 784 C C . VAL A 1 97 ? -10.635 3.879 -17.408 1.00 82.75 97 VAL A C 1
ATOM 786 O O . VAL A 1 97 ? -9.968 4.159 -16.412 1.00 82.75 97 VAL A O 1
ATOM 789 N N . ARG A 1 98 ? -11.971 3.910 -17.394 1.00 83.44 98 ARG A N 1
ATOM 790 C CA . ARG A 1 98 ? -12.773 4.280 -16.218 1.00 83.44 98 ARG A CA 1
ATOM 791 C C . ARG A 1 98 ? -13.477 3.047 -15.671 1.00 83.44 98 ARG A C 1
ATOM 793 O O . ARG A 1 98 ? -14.220 2.394 -16.393 1.00 83.44 98 ARG A O 1
ATOM 800 N N . GLY A 1 99 ? -13.246 2.752 -14.397 1.00 80.44 99 GLY A N 1
ATOM 801 C CA . GLY A 1 99 ? -13.985 1.734 -13.656 1.00 80.44 99 GLY A CA 1
ATOM 802 C C . GLY A 1 99 ? -14.990 2.376 -12.706 1.00 80.44 99 GLY A C 1
ATOM 803 O O . GLY A 1 99 ? -14.716 3.431 -12.133 1.00 80.44 99 GLY A O 1
ATOM 804 N N . GLU A 1 100 ? -16.140 1.735 -12.521 1.00 85.31 100 GLU A N 1
ATOM 805 C CA . GLU A 1 100 ? -17.114 2.147 -11.513 1.00 85.31 100 GLU A CA 1
ATOM 806 C C . GLU A 1 100 ? -16.551 1.907 -10.102 1.00 85.31 100 GLU A C 1
ATOM 808 O O . GLU A 1 100 ? -16.021 0.837 -9.791 1.00 85.31 100 GLU A O 1
ATOM 813 N N . LEU A 1 101 ? -16.656 2.916 -9.233 1.00 83.69 101 LEU A N 1
ATOM 814 C CA . LEU A 1 101 ? -16.153 2.849 -7.856 1.00 83.69 101 LEU A CA 1
ATOM 815 C C . LEU A 1 101 ? -17.184 2.290 -6.864 1.00 83.69 101 LEU A C 1
ATOM 817 O O . LEU A 1 101 ? -16.897 2.200 -5.669 1.00 83.69 101 LEU A O 1
ATOM 821 N N . THR A 1 102 ? -18.371 1.885 -7.326 1.00 85.69 102 THR A N 1
ATOM 822 C CA . THR A 1 102 ? -19.399 1.320 -6.452 1.00 85.69 102 THR A CA 1
ATOM 823 C C . THR A 1 102 ? -18.910 0.027 -5.815 1.00 85.69 102 THR A C 1
ATOM 825 O O . THR A 1 102 ? -18.474 -0.916 -6.482 1.00 85.69 102 THR A O 1
ATOM 828 N N . ARG A 1 103 ? -19.017 -0.040 -4.490 1.00 89.88 103 ARG A N 1
ATOM 829 C CA . ARG A 1 103 ? -18.738 -1.241 -3.705 1.00 89.88 103 ARG A CA 1
ATOM 830 C C . ARG A 1 103 ? -20.044 -1.704 -3.062 1.00 89.88 103 ARG A C 1
ATOM 832 O O . ARG A 1 103 ? -20.264 -1.392 -1.900 1.00 89.88 103 ARG A O 1
ATOM 839 N N . PRO A 1 104 ? -20.904 -2.465 -3.768 1.00 88.69 104 PRO A N 1
ATOM 840 C CA . PRO A 1 104 ? -22.235 -2.830 -3.265 1.00 88.69 104 PRO A CA 1
ATOM 841 C C . PRO A 1 104 ? -22.199 -3.650 -1.966 1.00 88.69 104 PRO A C 1
ATOM 843 O O . PRO A 1 104 ? -23.165 -3.670 -1.214 1.00 88.69 104 PRO A O 1
ATOM 846 N N . LYS A 1 105 ? -21.070 -4.311 -1.679 1.00 92.06 105 LYS A N 1
ATOM 847 C CA . LYS A 1 105 ? -20.845 -5.055 -0.432 1.00 92.06 105 LYS A CA 1
ATOM 848 C C . LYS A 1 105 ? -20.453 -4.166 0.758 1.00 92.06 105 LYS A C 1
ATOM 850 O O . LYS A 1 105 ? -20.460 -4.654 1.882 1.00 92.06 105 LYS A O 1
ATOM 855 N N . ILE A 1 106 ? -20.079 -2.903 0.533 1.00 91.50 106 ILE A N 1
ATOM 856 C CA . ILE A 1 106 ? -19.711 -1.958 1.593 1.00 91.50 106 ILE A CA 1
ATOM 857 C C . ILE A 1 106 ? -20.924 -1.085 1.896 1.00 91.50 106 ILE A C 1
ATOM 859 O O . ILE A 1 106 ? -21.417 -0.366 1.032 1.00 91.50 106 ILE A O 1
ATOM 863 N N . GLN A 1 107 ? -21.377 -1.127 3.145 1.00 92.81 107 GLN A N 1
ATOM 864 C CA . GLN A 1 107 ? -22.444 -0.266 3.643 1.00 92.81 107 GLN A CA 1
ATOM 865 C C . GLN A 1 107 ? -21.845 0.830 4.521 1.00 92.81 107 GLN A C 1
ATOM 867 O O . GLN A 1 107 ? -21.061 0.555 5.429 1.00 92.81 107 GLN A O 1
ATOM 872 N N . ILE A 1 108 ? -22.209 2.082 4.246 1.00 91.88 108 ILE A N 1
ATOM 873 C CA . ILE A 1 108 ? -21.747 3.235 5.019 1.00 91.88 108 ILE A CA 1
ATOM 874 C C . ILE A 1 108 ? -22.792 3.543 6.087 1.00 91.88 108 ILE A C 1
ATOM 876 O O . ILE A 1 108 ? -23.914 3.941 5.776 1.00 91.88 108 ILE A O 1
ATOM 880 N N . LEU A 1 109 ? -22.406 3.388 7.351 1.00 90.19 109 LEU A N 1
ATOM 881 C CA . LEU A 1 109 ? -23.234 3.733 8.502 1.00 90.19 109 LEU A CA 1
ATOM 882 C C . LEU A 1 109 ? -22.661 4.972 9.187 1.00 90.19 109 LEU A C 1
ATOM 884 O O . LEU A 1 109 ? -21.479 5.020 9.527 1.00 90.19 109 LEU A O 1
ATOM 888 N N . ARG A 1 110 ? -23.506 5.981 9.410 1.00 89.75 110 ARG A N 1
ATOM 889 C CA . ARG A 1 110 ? -23.133 7.188 10.152 1.00 89.75 110 ARG A CA 1
ATOM 890 C C . ARG A 1 110 ? -23.732 7.128 11.550 1.00 89.75 110 ARG A C 1
ATOM 892 O O . ARG A 1 110 ? -24.945 7.217 11.708 1.00 89.75 110 ARG A O 1
ATOM 899 N N . VAL A 1 111 ? -22.875 7.022 12.558 1.00 86.06 111 VAL A N 1
ATOM 900 C CA . VAL A 1 111 ? -23.276 7.022 13.970 1.00 86.06 111 VAL A CA 1
ATOM 901 C C . VAL A 1 111 ? -23.010 8.401 14.568 1.00 86.06 111 VAL A C 1
ATOM 903 O O . VAL A 1 111 ? -21.929 8.964 14.393 1.00 86.06 111 VAL A O 1
ATOM 906 N N . VAL A 1 112 ? -24.001 8.966 15.260 1.00 89.94 112 VAL A N 1
ATOM 907 C CA . VAL A 1 112 ? -23.838 10.228 15.995 1.00 89.94 112 VAL A CA 1
ATOM 908 C C . VAL A 1 112 ? -23.081 9.948 17.291 1.00 89.94 112 VAL A C 1
ATOM 910 O O . VAL A 1 112 ? -23.509 9.122 18.095 1.00 89.94 112 VAL A O 1
ATOM 913 N N . MET A 1 113 ? -21.964 10.644 17.493 1.00 86.62 113 MET A N 1
ATOM 914 C CA . MET A 1 113 ? -21.170 10.536 18.715 1.00 86.62 113 MET A CA 1
ATOM 915 C C . MET A 1 113 ? -21.893 11.163 19.905 1.00 86.62 113 MET A C 1
ATOM 917 O O . MET A 1 113 ? -22.414 12.275 19.795 1.00 86.62 113 MET A O 1
ATOM 921 N N . LYS A 1 114 ? -21.897 10.468 21.045 1.00 91.06 114 LYS A N 1
ATOM 922 C CA . LYS A 1 114 ? -22.428 10.992 22.314 1.00 91.06 114 LYS A CA 1
ATOM 923 C C . LYS A 1 114 ? -21.312 11.433 23.254 1.00 91.06 114 LYS A C 1
ATOM 925 O O . LYS A 1 114 ? -21.524 12.297 24.100 1.00 91.06 114 LYS A O 1
ATOM 930 N N . CYS A 1 115 ? -20.129 10.853 23.102 1.00 88.00 115 CYS A N 1
ATOM 931 C CA . CYS A 1 115 ? -18.943 11.149 23.882 1.00 88.00 115 CYS A CA 1
ATOM 932 C C . CYS A 1 115 ? -17.968 12.028 23.087 1.00 88.00 115 CYS A C 1
ATOM 934 O O . CYS A 1 115 ? -18.101 12.250 21.886 1.00 88.00 115 CYS A O 1
ATOM 936 N N . SER A 1 116 ? -16.939 12.541 23.762 1.00 88.12 116 SER A N 1
ATOM 937 C CA . SER A 1 116 ? -15.868 13.276 23.088 1.00 88.12 116 SER A CA 1
ATOM 938 C C . SER A 1 116 ? -14.984 12.341 22.253 1.00 88.12 116 SER A C 1
ATOM 940 O O . SER A 1 116 ? -14.601 11.265 22.711 1.00 88.12 116 SER A O 1
ATOM 942 N N . LEU A 1 117 ? -14.520 12.817 21.092 1.00 81.75 117 LEU A N 1
ATOM 943 C CA . LEU A 1 117 ? -13.449 12.184 20.300 1.00 81.75 117 LEU A CA 1
ATOM 944 C C . LEU A 1 117 ? -12.151 11.955 21.090 1.00 81.75 117 LEU A C 1
ATOM 946 O O . LEU A 1 117 ? -11.339 11.110 20.724 1.00 81.75 117 LEU A O 1
ATOM 950 N N . LYS A 1 118 ? -11.927 12.706 22.176 1.00 84.88 118 LYS A N 1
ATOM 951 C CA . LYS A 1 118 ? -10.769 12.487 23.052 1.00 84.88 118 LYS A CA 1
ATOM 952 C C . LYS A 1 118 ? -10.927 11.233 23.910 1.00 84.88 118 LYS A C 1
ATOM 954 O O . LYS A 1 118 ? -9.932 10.564 24.170 1.00 84.88 118 LYS A O 1
ATOM 959 N N . SER A 1 119 ? -12.148 10.939 24.360 1.00 87.69 119 SER A N 1
ATOM 960 C CA . SER A 1 119 ? -12.414 9.795 25.232 1.00 87.69 119 SER A CA 1
ATOM 961 C C . SER A 1 119 ? -12.729 8.525 24.444 1.00 87.69 119 SER A C 1
ATOM 963 O O . SER A 1 119 ? -12.437 7.443 24.936 1.00 87.69 119 SER A O 1
ATOM 965 N N . ASN A 1 120 ? -13.299 8.630 23.237 1.00 86.44 120 ASN A N 1
ATOM 966 C CA . ASN A 1 120 ? -13.674 7.496 22.375 1.00 86.44 120 ASN A CA 1
ATOM 967 C C . ASN A 1 120 ? -14.609 6.465 23.031 1.00 86.44 120 ASN A C 1
ATOM 969 O O . ASN A 1 120 ? -14.715 5.340 22.557 1.00 86.44 120 ASN A O 1
ATOM 973 N N . HIS A 1 121 ? -15.320 6.834 24.101 1.00 89.19 121 HIS A N 1
ATOM 974 C CA . HIS A 1 121 ? -16.167 5.898 24.850 1.00 89.19 121 HIS A CA 1
ATOM 975 C C . HIS A 1 121 ? -17.371 5.389 24.045 1.00 89.19 121 HIS A C 1
ATOM 977 O O . HIS A 1 121 ? -17.880 4.315 24.345 1.00 89.19 121 HIS A O 1
ATOM 983 N N . ASP A 1 122 ? -17.772 6.091 22.982 1.00 88.44 122 ASP A N 1
ATOM 984 C CA . ASP A 1 122 ? -18.812 5.617 22.059 1.00 88.44 122 ASP A CA 1
ATOM 985 C C . ASP A 1 122 ? -18.436 4.281 21.390 1.00 88.44 122 ASP A C 1
ATOM 987 O O . ASP A 1 122 ? -19.316 3.493 21.045 1.00 88.44 122 ASP A O 1
ATOM 991 N N . LEU A 1 123 ? -17.136 3.973 21.265 1.00 87.12 123 LEU A N 1
ATOM 992 C CA . LEU A 1 123 ? -16.666 2.697 20.718 1.00 87.12 123 LEU A CA 1
ATOM 993 C C . LEU A 1 123 ? -17.031 1.497 21.599 1.00 87.12 123 LEU A C 1
ATOM 995 O O . LEU A 1 123 ? -17.139 0.392 21.076 1.00 87.12 123 LEU A O 1
ATOM 999 N N . LEU A 1 124 ? -17.276 1.692 22.902 1.00 85.12 124 LEU A N 1
ATOM 1000 C CA . LEU A 1 124 ? -17.684 0.609 23.809 1.00 85.12 124 LEU A CA 1
ATOM 1001 C C . LEU A 1 124 ? -18.996 -0.056 23.380 1.00 85.12 124 LEU A C 1
ATOM 1003 O O . LEU A 1 124 ? -19.240 -1.207 23.731 1.00 85.12 124 LEU A O 1
ATOM 1007 N N . TRP A 1 125 ? -19.857 0.679 22.675 1.00 81.56 125 TRP A N 1
ATOM 1008 C CA . T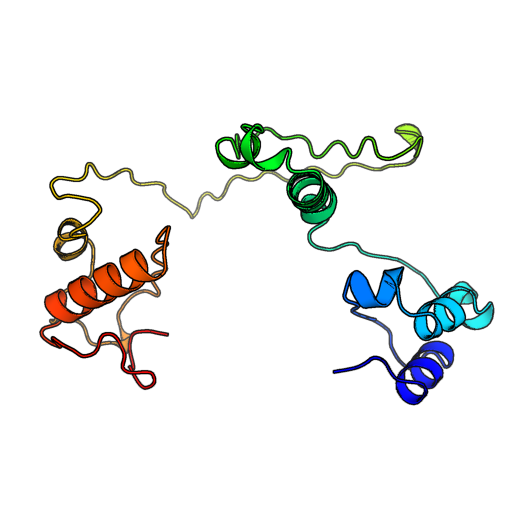RP A 1 125 ? -21.139 0.165 22.196 1.00 81.56 125 TRP A CA 1
ATOM 1009 C C . TRP A 1 125 ? -21.070 -0.394 20.778 1.00 81.56 125 TRP A C 1
ATOM 1011 O O . TRP A 1 125 ? -21.940 -1.172 20.402 1.00 81.56 125 TRP A O 1
ATOM 1021 N N . VAL A 1 126 ? -20.063 0.009 19.999 1.00 83.81 126 VAL A N 1
ATOM 1022 C CA . VAL A 1 126 ? -19.872 -0.434 18.610 1.00 83.81 126 VAL A CA 1
ATOM 1023 C C . VAL A 1 126 ? -19.062 -1.727 18.554 1.00 83.81 126 VAL A C 1
ATOM 1025 O O . VAL A 1 126 ? -19.318 -2.577 17.708 1.00 83.81 126 VAL A O 1
ATOM 1028 N N . ILE A 1 127 ? -18.077 -1.873 19.441 1.00 82.12 127 ILE A N 1
ATOM 1029 C CA . ILE A 1 127 ? -17.164 -3.013 19.444 1.00 82.12 127 ILE A CA 1
ATOM 1030 C C . ILE A 1 127 ? -17.787 -4.199 20.178 1.00 82.12 127 ILE A C 1
ATOM 1032 O O . ILE A 1 127 ? -18.426 -4.053 21.221 1.00 82.12 127 ILE A O 1
ATOM 1036 N N . GLU A 1 128 ? -17.548 -5.385 19.629 1.00 72.88 128 GLU A N 1
ATOM 1037 C CA . GLU A 1 128 ? -18.033 -6.652 20.155 1.00 72.88 128 GLU A CA 1
ATOM 1038 C C . GLU A 1 128 ? -17.519 -6.936 21.580 1.00 72.88 128 GLU A C 1
ATOM 1040 O O . GLU A 1 128 ? -16.372 -6.644 21.943 1.00 72.88 128 GLU A O 1
ATOM 1045 N N . LYS A 1 129 ? -18.410 -7.465 22.425 1.00 70.69 129 LYS A N 1
ATOM 1046 C CA . LYS A 1 129 ? -18.197 -7.582 23.875 1.00 70.69 129 LYS A CA 1
ATOM 1047 C C . LYS A 1 129 ? -17.356 -8.812 24.250 1.00 70.69 129 LYS A C 1
ATOM 1049 O O . LYS A 1 129 ? -17.001 -9.637 23.418 1.00 70.69 129 LYS A O 1
ATOM 1054 N N . VAL A 1 130 ? -17.029 -8.917 25.542 1.00 66.88 130 VAL A N 1
ATOM 1055 C CA . VAL A 1 130 ? -16.208 -9.983 26.169 1.00 66.88 130 VAL A CA 1
ATOM 1056 C C . VAL A 1 130 ? -16.656 -11.405 25.809 1.00 66.88 1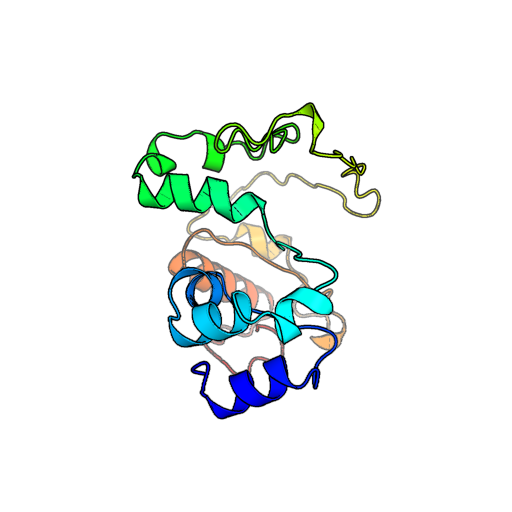30 VAL A C 1
ATOM 1058 O O . VAL A 1 130 ? -15.842 -12.317 25.833 1.00 66.88 130 VAL A O 1
ATOM 1061 N N . GLU A 1 131 ? -17.947 -11.601 25.545 1.00 69.88 131 GLU A N 1
ATOM 1062 C CA . GLU A 1 131 ? -18.569 -12.924 25.419 1.00 69.88 131 GLU A CA 1
ATOM 1063 C C . GLU A 1 131 ? -18.111 -13.702 24.177 1.00 69.88 131 GLU A C 1
ATOM 1065 O O . GLU A 1 131 ? -18.199 -14.927 24.170 1.00 69.88 131 GLU A O 1
ATOM 1070 N N . THR A 1 132 ? -17.575 -13.027 23.155 1.00 73.25 132 THR A N 1
ATOM 1071 C CA . THR A 1 132 ? -17.053 -13.682 21.950 1.00 73.25 132 THR A CA 1
ATOM 1072 C C . THR A 1 132 ? -15.598 -14.114 22.109 1.00 73.25 132 THR A C 1
ATOM 1074 O O . THR A 1 132 ? -14.769 -13.413 22.694 1.00 73.25 132 THR A O 1
ATOM 1077 N N . VAL A 1 133 ? -15.240 -15.280 21.575 1.00 78.31 133 VAL A N 1
ATOM 1078 C CA . VAL A 1 133 ? -13.838 -15.719 21.547 1.00 78.31 133 VAL A CA 1
ATOM 1079 C C . VAL A 1 133 ? -13.073 -14.856 20.541 1.00 78.31 133 VAL A C 1
ATOM 1081 O O . VAL A 1 133 ? -13.604 -14.540 19.484 1.00 78.31 133 VAL A O 1
ATOM 1084 N N . ASP A 1 134 ? -11.817 -14.491 20.836 1.00 76.81 134 ASP A N 1
ATOM 1085 C CA . ASP A 1 134 ? -10.979 -13.623 19.978 1.00 76.81 134 ASP A CA 1
ATOM 1086 C C . ASP A 1 134 ? -10.978 -14.0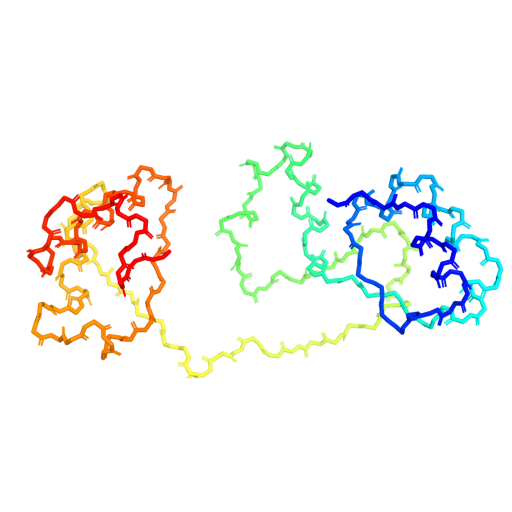37 18.488 1.00 76.81 134 ASP A C 1
ATOM 1088 O O . ASP A 1 134 ? -10.884 -13.181 17.615 1.00 76.81 134 ASP A O 1
ATOM 1092 N N . LYS A 1 135 ? -11.103 -15.340 18.200 1.00 80.31 135 LYS A N 1
ATOM 1093 C CA . LYS A 1 135 ? -11.106 -15.916 16.843 1.00 80.31 135 LYS A CA 1
ATOM 1094 C C . LYS A 1 135 ? -12.396 -15.680 16.057 1.00 80.31 135 LYS A C 1
ATOM 1096 O O . LYS A 1 135 ? -12.359 -15.733 14.833 1.00 80.31 135 LYS A O 1
ATOM 1101 N N . ASP A 1 136 ? -13.502 -15.448 16.754 1.00 82.69 136 ASP A N 1
ATOM 1102 C CA . ASP A 1 136 ? -14.830 -15.309 16.152 1.00 82.69 136 ASP A CA 1
ATOM 1103 C C . ASP A 1 136 ? -15.159 -13.842 15.833 1.00 82.69 136 ASP A C 1
ATOM 1105 O O . ASP A 1 136 ? -16.171 -13.550 15.200 1.00 82.69 136 ASP A O 1
ATOM 1109 N N . ILE A 1 137 ? -14.287 -12.914 16.241 1.00 81.44 137 ILE A N 1
ATOM 1110 C CA . ILE A 1 137 ? -14.448 -11.480 16.005 1.00 81.44 137 ILE A CA 1
ATOM 1111 C C . ILE A 1 137 ? -14.144 -11.162 14.545 1.00 81.44 137 ILE A C 1
ATOM 1113 O O . ILE A 1 137 ? -13.082 -11.499 14.015 1.00 81.44 137 ILE A O 1
ATOM 1117 N N . ALA A 1 138 ? -15.048 -10.420 13.910 1.00 85.25 138 ALA A N 1
ATOM 1118 C CA . ALA A 1 138 ? -14.817 -9.910 12.569 1.00 85.25 138 ALA A CA 1
ATOM 1119 C C . ALA A 1 138 ? -13.590 -8.967 12.537 1.00 85.25 138 ALA A C 1
ATOM 1121 O O . ALA A 1 138 ? -13.524 -8.013 13.324 1.00 85.25 138 ALA A O 1
ATOM 1122 N N . PRO A 1 139 ? -12.634 -9.161 11.604 1.00 88.38 139 PRO A N 1
ATOM 1123 C CA . PRO A 1 139 ? -11.507 -8.250 11.437 1.00 88.38 139 PRO A CA 1
ATOM 1124 C C . PRO A 1 139 ? -11.988 -6.808 11.248 1.00 88.38 139 PRO A C 1
ATOM 1126 O O . PRO A 1 139 ? -12.709 -6.500 10.298 1.00 88.38 139 PRO A O 1
ATOM 1129 N N . THR A 1 140 ? -11.594 -5.923 12.164 1.00 87.62 140 THR A N 1
ATOM 1130 C CA . THR A 1 140 ? -12.088 -4.542 12.223 1.00 87.62 140 THR A CA 1
ATOM 1131 C C . THR A 1 140 ? -10.924 -3.559 12.187 1.00 87.62 140 THR A C 1
ATOM 1133 O O . THR A 1 140 ? -10.004 -3.651 12.996 1.00 87.62 140 THR A O 1
ATOM 1136 N N . LEU A 1 141 ? -10.982 -2.586 11.274 1.00 90.88 141 LEU A N 1
ATOM 1137 C CA . LEU A 1 141 ? -9.984 -1.523 11.149 1.00 90.88 141 LEU A CA 1
ATOM 1138 C C . LEU A 1 141 ? -10.542 -0.200 11.680 1.00 90.88 141 LEU A C 1
ATOM 1140 O O . LEU A 1 141 ? -11.531 0.316 11.160 1.00 90.88 141 LEU A O 1
ATOM 1144 N N . ILE A 1 142 ? -9.892 0.364 12.700 1.00 90.38 142 ILE A N 1
ATOM 1145 C CA . ILE A 1 142 ? -10.281 1.644 13.307 1.00 90.38 142 ILE A CA 1
ATOM 1146 C C . ILE A 1 142 ? -9.221 2.695 12.984 1.00 90.38 142 ILE A C 1
ATOM 1148 O O . ILE A 1 142 ? -8.081 2.612 13.438 1.00 90.38 142 ILE A O 1
ATOM 1152 N N . TYR A 1 143 ? -9.608 3.716 12.224 1.00 91.25 143 TYR A N 1
ATOM 1153 C CA . TYR A 1 143 ? -8.732 4.837 11.894 1.00 91.25 143 TYR A CA 1
ATOM 1154 C C . TYR A 1 143 ? -8.787 5.920 12.975 1.00 91.25 143 TYR A C 1
ATOM 1156 O O . TYR A 1 143 ? -9.864 6.352 13.385 1.00 91.25 143 TYR A O 1
ATOM 1164 N N . ALA A 1 144 ? -7.620 6.409 13.397 1.00 90.06 144 ALA A N 1
ATOM 1165 C CA . ALA A 1 144 ? -7.492 7.530 14.323 1.00 90.06 144 ALA A CA 1
ATOM 1166 C C . ALA A 1 144 ? -6.491 8.560 13.784 1.00 90.06 144 ALA A C 1
ATOM 1168 O O . ALA A 1 144 ? -5.463 8.207 13.214 1.00 90.06 144 ALA A O 1
ATOM 1169 N N . GLY A 1 145 ? -6.782 9.849 13.981 1.00 87.44 145 GLY A N 1
ATOM 1170 C CA . GLY A 1 145 ? -5.999 10.935 13.377 1.00 87.44 145 GLY A CA 1
ATOM 1171 C C . GLY A 1 145 ? -4.628 11.195 14.013 1.00 87.44 145 GLY A C 1
ATOM 1172 O O . GLY A 1 145 ? -3.831 11.938 13.454 1.00 87.44 145 GLY A O 1
ATOM 1173 N N . THR A 1 146 ? -4.338 10.627 15.188 1.00 88.75 146 THR A N 1
ATOM 1174 C CA . THR A 1 146 ? -3.039 10.782 15.865 1.00 88.75 146 THR A CA 1
ATOM 1175 C C . THR A 1 146 ? -2.674 9.510 16.619 1.00 88.75 146 THR A C 1
ATOM 1177 O O . THR A 1 146 ? -3.560 8.809 17.102 1.00 88.75 146 THR A O 1
ATOM 1180 N N . ARG A 1 147 ? -1.374 9.261 16.829 1.00 89.00 147 ARG A N 1
ATOM 1181 C CA . ARG A 1 147 ? -0.894 8.127 17.641 1.00 89.00 147 ARG A CA 1
ATOM 1182 C C . ARG A 1 147 ? -1.460 8.138 19.067 1.00 89.00 147 ARG A C 1
ATOM 1184 O O . ARG A 1 147 ? -1.770 7.085 19.615 1.00 89.00 147 ARG A O 1
ATOM 1191 N N . ASN A 1 148 ? -1.632 9.323 19.659 1.00 89.62 148 ASN A N 1
ATOM 1192 C CA . ASN A 1 148 ? -2.253 9.459 20.978 1.00 89.62 148 ASN A CA 1
ATOM 1193 C C . ASN A 1 148 ? -3.729 9.052 20.948 1.00 89.62 148 ASN A C 1
ATOM 1195 O O . ASN A 1 148 ? -4.175 8.351 21.851 1.00 89.62 148 ASN A O 1
ATOM 1199 N N . ALA A 1 149 ? -4.475 9.444 19.910 1.00 90.00 149 ALA A N 1
ATOM 1200 C CA . ALA A 1 149 ? -5.854 9.001 19.732 1.00 90.00 149 ALA A CA 1
ATOM 1201 C C . ALA A 1 149 ? -5.932 7.483 19.505 1.00 90.00 149 ALA A C 1
ATOM 1203 O O . ALA A 1 149 ? -6.770 6.841 20.128 1.00 90.00 149 ALA A O 1
ATOM 1204 N N . THR A 1 150 ? -5.020 6.894 18.721 1.00 91.31 150 THR A N 1
ATOM 1205 C CA . THR A 1 150 ? -4.914 5.432 18.559 1.00 91.31 150 THR A CA 1
ATOM 1206 C C . THR A 1 150 ? -4.729 4.736 19.907 1.00 91.31 150 THR A C 1
ATOM 1208 O O . THR A 1 150 ? -5.441 3.784 20.207 1.00 91.31 150 THR A O 1
ATOM 1211 N N . LEU A 1 151 ? -3.845 5.251 20.767 1.00 89.56 151 LEU A N 1
ATOM 1212 C CA . LEU A 1 151 ? -3.633 4.689 22.104 1.00 89.56 151 LEU A CA 1
ATOM 1213 C C . LEU A 1 151 ? -4.897 4.779 22.979 1.00 89.56 151 LEU A C 1
ATOM 1215 O O . LEU A 1 151 ? -5.193 3.850 23.727 1.00 89.56 151 LEU A O 1
ATOM 1219 N N . GLN A 1 152 ? -5.656 5.875 22.884 1.00 89.94 152 GLN A N 1
ATOM 1220 C CA . GLN A 1 152 ? -6.934 6.008 23.594 1.00 89.94 152 GLN A CA 1
ATOM 1221 C C . GLN A 1 152 ? -7.998 5.048 23.055 1.00 89.94 152 GLN A C 1
ATOM 1223 O O . GLN A 1 152 ? -8.731 4.452 23.837 1.00 89.94 152 GLN A O 1
ATOM 1228 N N . VAL A 1 1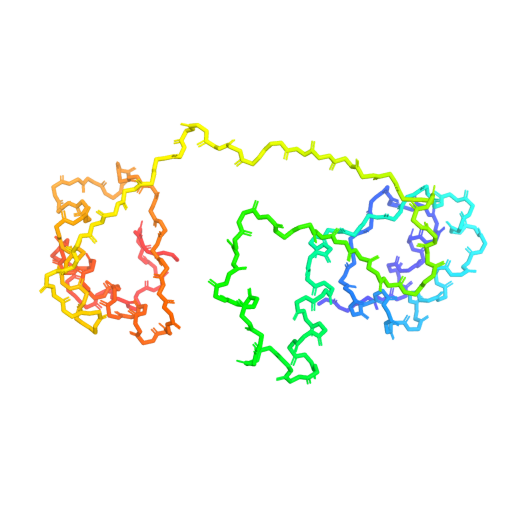53 ? -8.064 4.844 21.739 1.00 90.44 153 VAL A N 1
ATOM 1229 C CA . VAL A 1 153 ? -8.940 3.828 21.141 1.00 90.44 153 VAL A CA 1
ATOM 1230 C C . VAL A 1 153 ? -8.579 2.444 21.682 1.00 90.44 153 VAL A C 1
ATOM 1232 O O . VAL A 1 153 ? -9.452 1.759 22.207 1.00 90.44 153 VAL A O 1
ATOM 1235 N N . MET A 1 154 ? -7.298 2.065 21.657 1.00 89.31 154 MET A N 1
ATOM 1236 C CA . MET A 1 154 ? -6.837 0.768 22.170 1.00 89.31 154 MET A CA 1
ATOM 1237 C C . MET A 1 154 ? -7.177 0.562 23.652 1.00 89.31 154 MET A C 1
ATOM 1239 O O . MET A 1 154 ? -7.563 -0.540 24.041 1.00 89.31 154 MET A O 1
ATOM 1243 N N . LYS A 1 155 ? -7.093 1.614 24.478 1.00 88.81 155 LYS A N 1
ATOM 1244 C CA . LYS A 1 155 ? -7.560 1.594 25.876 1.00 88.81 155 LYS A CA 1
ATOM 1245 C C . LYS A 1 155 ? -9.028 1.215 25.986 1.00 88.81 155 LYS A C 1
ATOM 1247 O O . LYS A 1 155 ? -9.369 0.295 26.726 1.00 88.81 155 LYS A O 1
ATOM 1252 N N . VAL A 1 156 ? -9.879 1.909 25.235 1.00 89.19 156 VAL A N 1
ATOM 1253 C CA . VAL A 1 156 ? -11.330 1.704 25.257 1.00 89.19 156 VAL A CA 1
ATOM 1254 C C . VAL A 1 156 ? -11.696 0.305 24.755 1.00 89.19 156 VAL A C 1
ATOM 1256 O O . VAL A 1 156 ? -12.513 -0.369 25.379 1.00 89.19 156 VAL A O 1
ATOM 1259 N N . VAL A 1 157 ? -11.050 -0.175 23.687 1.00 88.06 157 VAL A N 1
ATOM 1260 C CA . VAL A 1 157 ? -11.265 -1.537 23.163 1.00 88.06 157 VAL A CA 1
ATOM 1261 C C . VAL A 1 157 ? -10.839 -2.599 24.183 1.00 88.06 157 VAL A C 1
ATOM 1263 O O . VAL A 1 157 ? -11.543 -3.573 24.417 1.00 88.06 157 VAL A O 1
ATOM 1266 N N . ASN A 1 158 ? -9.700 -2.419 24.850 1.00 85.94 158 ASN A N 1
ATOM 1267 C CA . ASN A 1 158 ? -9.262 -3.349 25.892 1.00 85.94 158 ASN A CA 1
ATOM 1268 C C . ASN A 1 158 ? -10.179 -3.329 27.123 1.00 85.94 158 ASN A C 1
ATOM 1270 O O . ASN A 1 158 ? -10.431 -4.370 27.740 1.00 85.94 158 ASN A O 1
ATOM 1274 N N . GLN A 1 159 ? -10.716 -2.155 27.461 1.00 85.75 159 GLN A N 1
ATOM 1275 C CA . GLN A 1 159 ? -11.686 -1.991 28.537 1.00 85.75 159 GLN A CA 1
ATOM 1276 C C . GLN A 1 159 ? -13.007 -2.707 28.230 1.00 85.75 159 GLN A C 1
ATOM 1278 O O . GLN A 1 159 ? -13.527 -3.384 29.120 1.00 85.75 159 GLN A O 1
ATOM 1283 N N . SER A 1 160 ? -13.524 -2.631 26.994 1.00 81.38 160 SER A N 1
ATOM 1284 C CA . SER A 1 160 ? -14.762 -3.339 26.617 1.00 81.38 160 SER A CA 1
ATOM 1285 C C . SER A 1 160 ? -14.645 -4.853 26.793 1.00 81.38 160 SER A C 1
ATOM 1287 O O . SER A 1 160 ? -15.650 -5.519 27.038 1.00 81.38 160 SER A O 1
ATOM 1289 N N . ARG A 1 161 ? -13.418 -5.387 26.743 1.00 76.94 161 ARG A N 1
ATOM 1290 C CA . ARG A 1 161 ? -13.122 -6.819 26.864 1.00 76.94 161 ARG A CA 1
ATOM 1291 C C . ARG A 1 161 ? -12.556 -7.239 28.222 1.00 76.94 161 ARG A C 1
ATOM 1293 O O . ARG A 1 161 ? -12.073 -8.358 28.359 1.00 76.94 161 ARG A O 1
ATOM 1300 N N . LYS A 1 162 ? -12.624 -6.366 29.237 1.00 79.31 162 LYS A N 1
ATOM 1301 C CA . LYS A 1 162 ? -12.108 -6.622 30.599 1.00 79.31 162 LYS A CA 1
ATOM 1302 C C . LYS A 1 162 ? -10.624 -7.034 30.634 1.00 79.31 162 LYS A C 1
ATOM 1304 O O . LYS A 1 162 ? -10.196 -7.705 31.568 1.00 79.31 162 LYS A O 1
ATOM 1309 N N . LYS A 1 163 ? -9.826 -6.580 29.661 1.00 74.69 163 LYS A N 1
ATOM 1310 C CA . LYS A 1 163 ? -8.356 -6.698 29.650 1.00 74.69 163 LYS A CA 1
ATOM 1311 C C . LYS A 1 163 ? -7.717 -5.308 29.831 1.00 74.69 163 LYS A C 1
ATOM 1313 O O . LYS A 1 163 ? -6.989 -4.864 28.941 1.00 74.69 163 LYS A O 1
ATOM 1318 N N . PRO A 1 164 ? -8.020 -4.560 30.916 1.00 65.06 164 PRO A N 1
ATOM 1319 C CA . PRO A 1 164 ? -7.440 -3.233 31.110 1.00 65.06 164 PRO A CA 1
ATOM 1320 C C . PRO A 1 164 ? -5.907 -3.333 31.112 1.00 65.06 164 PRO A C 1
ATOM 1322 O O . PRO A 1 164 ? -5.376 -4.332 31.578 1.00 65.06 164 PRO A O 1
ATOM 1325 N N . THR A 1 165 ? -5.230 -2.306 30.580 1.00 66.19 165 THR A N 1
ATOM 1326 C CA . THR A 1 165 ? -3.757 -2.137 30.496 1.00 66.19 165 THR A CA 1
ATOM 1327 C C . THR A 1 165 ? -2.983 -2.949 29.442 1.00 66.19 165 THR A C 1
ATOM 1329 O O . THR A 1 165 ? -1.773 -2.768 29.310 1.00 66.19 165 THR A O 1
ATOM 1332 N N . ALA A 1 166 ? -3.648 -3.731 28.583 1.00 70.88 166 ALA A N 1
ATOM 1333 C CA . ALA A 1 166 ? -2.998 -4.466 27.482 1.00 70.88 166 ALA A CA 1
ATOM 1334 C C . ALA A 1 166 ? -2.755 -3.637 26.194 1.00 70.88 166 ALA A C 1
ATOM 1336 O O . ALA A 1 166 ? -2.386 -4.177 25.154 1.00 70.88 166 ALA A O 1
ATOM 1337 N N . GLU A 1 167 ? -2.945 -2.316 26.237 1.00 73.56 167 GLU A N 1
ATOM 1338 C CA . GLU A 1 167 ? -2.906 -1.405 25.074 1.00 73.56 167 GLU A CA 1
ATOM 1339 C C . GLU A 1 167 ? -1.540 -1.275 24.389 1.00 73.56 167 GLU A C 1
ATOM 1341 O O . GLU A 1 167 ? -1.452 -0.755 23.284 1.00 73.56 167 GLU A O 1
ATOM 1346 N N . ARG A 1 168 ? -0.463 -1.705 25.046 1.00 74.00 168 ARG A N 1
ATOM 1347 C CA . ARG A 1 168 ? 0.896 -1.702 24.487 1.00 74.00 168 ARG A CA 1
ATOM 1348 C C . ARG A 1 168 ? 1.484 -3.102 24.385 1.00 74.00 168 ARG A C 1
ATOM 1350 O O . ARG A 1 168 ? 2.694 -3.222 24.249 1.00 74.00 168 ARG A O 1
ATOM 1357 N N . ASN A 1 169 ? 0.662 -4.146 24.491 1.00 78.06 169 ASN A N 1
ATOM 1358 C CA . ASN A 1 169 ? 1.141 -5.515 24.381 1.00 78.06 169 ASN A CA 1
ATOM 1359 C C . ASN A 1 169 ? 1.381 -5.868 22.899 1.00 78.06 169 ASN A C 1
ATOM 1361 O O . ASN A 1 169 ? 0.401 -6.048 22.174 1.00 78.06 169 ASN A O 1
ATOM 1365 N N . PRO A 1 170 ? 2.641 -6.001 22.441 1.00 74.19 170 PRO A N 1
ATOM 1366 C CA . PRO A 1 170 ? 2.936 -6.357 21.052 1.00 74.19 170 PRO A CA 1
ATOM 1367 C C . PRO A 1 170 ? 2.535 -7.803 20.721 1.00 74.19 170 PRO A C 1
ATOM 1369 O O . PRO A 1 170 ? 2.373 -8.142 19.555 1.00 74.19 170 PRO A O 1
ATOM 1372 N N . CYS A 1 171 ? 2.350 -8.646 21.739 1.00 75.88 171 CYS A N 1
ATOM 1373 C CA . CYS A 1 171 ? 1.953 -10.046 21.614 1.00 75.88 171 CYS A CA 1
ATOM 1374 C C . CYS A 1 171 ? 0.447 -10.245 21.861 1.00 75.88 171 CYS A C 1
ATOM 1376 O O . CYS A 1 171 ? 0.023 -11.318 22.292 1.00 75.88 171 CYS A O 1
ATOM 1378 N N . SER A 1 172 ? -0.369 -9.204 21.670 1.00 73.44 172 SER A N 1
ATOM 1379 C CA . SER A 1 172 ? -1.822 -9.321 21.794 1.00 73.44 172 SER A CA 1
ATOM 1380 C C . SER A 1 172 ? -2.365 -10.252 20.705 1.00 73.44 172 SER A C 1
ATOM 1382 O O . SER A 1 172 ? -2.070 -10.061 19.532 1.00 73.44 172 SER A O 1
ATOM 1384 N N . SER A 1 173 ? -3.202 -11.226 21.073 1.00 73.31 173 SER A N 1
ATOM 1385 C CA . SER A 1 173 ? -3.914 -12.101 20.123 1.00 73.31 173 SER A CA 1
ATOM 1386 C C . SER A 1 173 ? -5.005 -11.383 19.320 1.00 73.31 173 SER A C 1
ATOM 1388 O O . SER A 1 173 ? -5.652 -12.000 18.482 1.00 73.31 173 SER A O 1
ATOM 1390 N N . MET A 1 174 ? -5.255 -10.109 19.627 1.00 70.19 174 MET A N 1
ATOM 1391 C CA . MET A 1 174 ? -6.436 -9.369 19.187 1.00 70.19 174 MET A CA 1
ATOM 1392 C C . MET A 1 174 ? -6.109 -8.026 18.522 1.00 70.19 174 MET A C 1
ATOM 1394 O O . MET A 1 174 ? -6.912 -7.527 17.742 1.00 70.19 174 MET A O 1
ATOM 1398 N N . MET A 1 175 ? -4.971 -7.407 18.851 1.00 70.12 175 MET A N 1
ATOM 1399 C CA . MET A 1 175 ? -4.573 -6.100 18.314 1.00 70.12 175 MET A CA 1
ATOM 1400 C C . MET A 1 175 ? -3.205 -6.218 17.653 1.00 70.12 175 MET A C 1
ATOM 1402 O O . MET A 1 175 ? -2.246 -6.613 18.317 1.00 70.12 175 MET A O 1
ATOM 1406 N N . HIS A 1 176 ? -3.135 -5.838 16.380 1.00 64.62 176 HIS A N 1
ATOM 1407 C CA . HIS A 1 176 ? -1.930 -5.839 15.555 1.00 64.62 176 HIS A CA 1
ATOM 1408 C C . HIS A 1 176 ? -1.743 -4.482 14.878 1.00 64.62 176 HIS A C 1
ATOM 1410 O O . HIS A 1 176 ? -2.770 -3.823 14.590 1.00 64.62 176 HIS A O 1
#

InterPro domains:
  IPR027417 P-loop containing nucleoside triphosphate hydrolase [G3DSA:3.40.50.300] (3-109)